Protein AF-A0A5J4PZ27-F1 (afdb_monomer_lite)

pLDDT: mean 88.25, std 11.17, range [42.25, 98.5]

Radius of gyration: 20.51 Å; chains: 1; bounding box: 61×37×51 Å

Sequence (145 aa):
GTFENGVVFDITQGHVYGQLSKDQTHNSYIDVIGTKGIARMTHDFKTAIVELHGVTQTHKEKKPYGGKNINVLSNLFADSIESGQFHPNLPTLRDSAIASEYAWKFIENAKNNDLPVIGNIQTLEEIRERRRTLKNGYGLLHHNY

Foldseek 3Di:
DADPVGDDDDDDDDPPWPLPDPDIFDFDKDWDDDPFWIWIWTDRQQKIWTWTGGNPDIDIDIDGRPPPPVVVQVVQVVVCVVVVHRRPPHDDPVNVVVVVVVVVVVVVVCVVDDPPDDDDPVVVVVSLVVLCPDPDDNRDPDPPD

Secondary structure (DSSP, 8-state):
-B-TTS-B-----S----TT-SS----EEEEEEETTEEEEEEE-SSEEEEEEEESS-EEEEEEE--TT-HHHHHHHHHHHHHHTS--TTSPPHHHHHHHHHHHHHHHHHHHHS-------HHHHHHHHHHHHH--SSSPPP----

Structure (mmCIF, N/CA/C/O backbone):
data_AF-A0A5J4PZ27-F1
#
_entry.id   AF-A0A5J4PZ27-F1
#
loop_
_atom_site.group_PDB
_atom_site.id
_atom_site.type_symbol
_atom_site.label_atom_id
_atom_site.label_alt_id
_atom_site.label_comp_id
_atom_site.label_asym_id
_atom_site.label_entity_id
_atom_site.label_seq_id
_atom_site.pdbx_PDB_ins_code
_atom_site.Cartn_x
_atom_site.Cartn_y
_atom_site.Cartn_z
_atom_site.occupancy
_atom_site.B_iso_or_equiv
_atom_site.auth_seq_id
_atom_site.auth_comp_id
_atom_site.auth_asym_id
_atom_site.auth_atom_id
_atom_site.pdbx_PDB_model_num
ATOM 1 N N . GLY A 1 1 ? -1.260 -13.130 1.652 1.00 84.94 1 GLY A N 1
ATOM 2 C CA . GLY A 1 1 ? -1.385 -13.736 2.991 1.00 84.94 1 GLY A CA 1
ATOM 3 C C . GLY A 1 1 ? -2.841 -13.779 3.410 1.00 84.94 1 GLY A C 1
ATOM 4 O O . GLY A 1 1 ? -3.685 -13.274 2.680 1.00 84.94 1 GLY A O 1
ATOM 5 N N . THR A 1 2 ? -3.137 -14.360 4.571 1.00 92.69 2 THR A N 1
ATOM 6 C CA . THR A 1 2 ? -4.513 -14.504 5.074 1.00 92.69 2 THR A CA 1
ATOM 7 C C . THR A 1 2 ? -4.551 -14.164 6.560 1.00 92.69 2 THR A C 1
ATOM 9 O O . THR A 1 2 ? -3.710 -14.646 7.315 1.00 92.69 2 THR A O 1
ATOM 12 N N . PHE A 1 3 ? -5.493 -13.318 6.972 1.00 89.38 3 PHE A N 1
ATOM 13 C CA . PHE A 1 3 ? -5.770 -13.011 8.376 1.00 89.38 3 PHE A CA 1
ATOM 14 C C . PHE A 1 3 ? -6.578 -14.137 9.041 1.00 89.38 3 PHE A C 1
ATOM 16 O O . PHE A 1 3 ? -7.248 -14.912 8.360 1.00 89.38 3 PHE A O 1
ATOM 23 N N . GLU A 1 4 ? -6.573 -14.205 10.376 1.00 92.62 4 GLU A N 1
ATOM 24 C CA . GLU A 1 4 ? -7.281 -15.251 11.144 1.00 92.62 4 GLU A CA 1
ATOM 25 C C . GLU A 1 4 ? -8.788 -15.309 10.855 1.00 92.62 4 GLU A C 1
ATOM 27 O O . GLU A 1 4 ? -9.393 -16.376 10.873 1.00 92.62 4 GLU A O 1
ATOM 32 N N . ASN A 1 5 ? -9.394 -14.168 10.528 1.00 95.00 5 ASN A N 1
ATOM 33 C CA . ASN A 1 5 ? -10.808 -14.068 10.171 1.00 95.00 5 ASN A CA 1
ATOM 34 C C . ASN A 1 5 ? -11.110 -14.452 8.707 1.00 95.00 5 ASN A C 1
ATOM 36 O O . ASN A 1 5 ? -12.224 -14.227 8.236 1.00 95.00 5 ASN A O 1
ATOM 40 N N . GLY A 1 6 ? -10.130 -14.986 7.974 1.00 95.69 6 GLY A N 1
ATOM 41 C CA . GLY A 1 6 ? -10.278 -15.443 6.593 1.00 95.69 6 GLY A CA 1
ATOM 42 C C . GLY A 1 6 ? -10.153 -14.348 5.533 1.00 95.69 6 GLY A C 1
ATOM 43 O O . GLY A 1 6 ? -10.238 -14.653 4.345 1.00 95.69 6 GLY A O 1
ATOM 44 N N . VAL A 1 7 ? -9.922 -13.088 5.917 1.00 96.25 7 VAL A N 1
ATOM 45 C CA . VAL A 1 7 ? -9.641 -12.025 4.943 1.00 96.25 7 VAL A CA 1
ATOM 46 C C . VAL A 1 7 ? -8.283 -12.287 4.294 1.00 96.25 7 VAL A C 1
ATOM 48 O O . VAL A 1 7 ? -7.261 -12.399 4.972 1.00 96.25 7 VAL A O 1
ATOM 51 N N . VAL A 1 8 ? -8.271 -12.373 2.967 1.00 95.94 8 VAL A N 1
ATOM 52 C CA . VAL A 1 8 ? -7.057 -12.563 2.168 1.00 95.94 8 VAL A CA 1
ATOM 53 C C . VAL A 1 8 ? -6.540 -11.205 1.711 1.00 95.94 8 VAL A C 1
ATOM 55 O O . VAL A 1 8 ? -7.316 -10.328 1.338 1.00 95.94 8 VAL A O 1
ATOM 58 N N . PHE A 1 9 ? -5.223 -11.043 1.722 1.00 92.75 9 PHE A N 1
ATOM 59 C CA . PHE A 1 9 ? -4.548 -9.863 1.200 1.00 92.75 9 PHE A CA 1
ATOM 60 C C . PHE A 1 9 ? -3.433 -10.258 0.235 1.00 92.75 9 PHE A C 1
ATOM 62 O O . PHE A 1 9 ? -2.738 -11.257 0.436 1.00 92.75 9 PHE A O 1
ATOM 69 N N . ASP A 1 10 ? -3.223 -9.425 -0.774 1.00 91.75 10 ASP A N 1
ATOM 70 C CA . ASP A 1 10 ? -2.052 -9.451 -1.639 1.00 91.75 10 ASP A CA 1
ATOM 71 C C . ASP A 1 10 ? -1.430 -8.054 -1.624 1.00 91.75 10 ASP A C 1
ATOM 73 O O . ASP A 1 10 ? -2.123 -7.054 -1.818 1.00 91.75 10 ASP A O 1
ATOM 77 N N . ILE A 1 11 ? -0.140 -7.986 -1.306 1.00 87.81 11 ILE A N 1
ATOM 78 C CA . ILE A 1 11 ? 0.609 -6.737 -1.217 1.00 87.81 11 ILE A CA 1
ATOM 79 C C . ILE A 1 11 ? 1.834 -6.894 -2.101 1.00 87.81 11 ILE A C 1
ATOM 81 O O . ILE A 1 11 ? 2.771 -7.616 -1.768 1.00 87.81 11 ILE A O 1
ATOM 85 N N . THR A 1 12 ? 1.840 -6.152 -3.203 1.00 85.94 12 THR A N 1
ATOM 86 C CA . THR A 1 12 ? 3.025 -5.979 -4.036 1.00 85.94 12 THR A CA 1
ATOM 87 C C . THR A 1 12 ? 3.565 -4.575 -3.820 1.00 85.94 12 THR A C 1
ATOM 89 O O . THR A 1 12 ? 2.934 -3.586 -4.188 1.00 85.94 12 THR A O 1
ATOM 92 N N . GLN A 1 13 ? 4.757 -4.486 -3.238 1.00 82.50 13 GLN A N 1
ATOM 93 C CA . GLN A 1 13 ? 5.512 -3.244 -3.152 1.00 82.50 13 GLN A CA 1
ATOM 94 C C . GLN A 1 13 ? 6.871 -3.452 -3.802 1.00 82.50 13 GLN A C 1
ATOM 96 O O . GLN A 1 13 ? 7.615 -4.364 -3.454 1.00 82.50 13 GLN A O 1
ATOM 101 N N . GLY A 1 14 ? 7.224 -2.571 -4.727 1.00 79.38 14 GLY A N 1
ATOM 102 C CA . GLY A 1 14 ? 8.546 -2.595 -5.319 1.00 79.38 14 GLY A CA 1
ATOM 103 C C . GLY A 1 14 ? 8.783 -1.417 -6.240 1.00 79.38 14 GLY A C 1
ATOM 104 O O . GLY A 1 14 ? 7.859 -0.751 -6.702 1.00 79.38 14 GLY A O 1
ATOM 105 N N . HIS A 1 15 ? 10.054 -1.196 -6.546 1.00 74.56 15 HIS A N 1
ATOM 106 C CA . HIS A 1 15 ? 10.500 -0.257 -7.572 1.00 74.56 15 HIS A CA 1
ATOM 107 C C . HIS A 1 15 ? 10.404 -0.894 -8.969 1.00 74.56 15 HIS A C 1
ATOM 109 O O . HIS A 1 15 ? 11.350 -0.860 -9.759 1.00 74.56 15 HIS A O 1
ATOM 115 N N . VAL A 1 16 ? 9.262 -1.533 -9.244 1.00 72.69 16 VAL A N 1
ATOM 116 C CA . VAL A 1 16 ? 8.992 -2.289 -10.471 1.00 72.69 16 VAL A CA 1
ATOM 117 C C . VAL A 1 16 ? 8.511 -1.314 -11.535 1.00 72.69 16 VAL A C 1
ATOM 119 O O . VAL A 1 16 ? 7.320 -1.145 -11.784 1.00 72.69 16 VAL A O 1
ATOM 122 N N . TYR A 1 17 ? 9.467 -0.610 -12.125 1.00 75.69 17 TYR A N 1
ATOM 123 C CA . TYR A 1 17 ? 9.206 0.312 -13.218 1.00 75.69 17 TYR A CA 1
ATOM 124 C C . TYR A 1 17 ? 9.507 -0.367 -14.548 1.00 75.69 17 TYR A C 1
ATOM 126 O O . TYR A 1 17 ? 10.454 -1.149 -14.657 1.00 75.69 17 TYR A O 1
ATOM 134 N N . GLY A 1 18 ? 8.770 0.008 -15.593 1.00 81.62 18 GLY A N 1
ATOM 135 C CA . GLY A 1 18 ? 9.237 -0.169 -16.963 1.00 81.62 18 GLY A CA 1
ATOM 136 C C . GLY A 1 18 ? 10.460 0.720 -17.183 1.00 81.62 18 GLY A C 1
ATOM 137 O O . GLY A 1 18 ? 10.343 1.805 -17.734 1.00 81.62 18 GLY A O 1
ATOM 138 N N . GLN A 1 19 ? 11.636 0.313 -16.700 1.00 83.31 19 GLN A N 1
ATOM 139 C CA . GLN A 1 19 ? 12.831 1.170 -16.646 1.00 83.31 19 GLN A CA 1
ATOM 140 C C . GLN A 1 19 ? 13.222 1.719 -18.031 1.00 83.31 19 GLN A C 1
ATOM 142 O O . GLN A 1 19 ? 13.735 2.833 -18.135 1.00 83.31 19 GLN A O 1
ATOM 147 N N . LEU A 1 20 ? 12.911 0.965 -19.091 1.00 86.50 20 LEU A N 1
ATOM 148 C CA . LEU A 1 20 ? 13.110 1.343 -20.489 1.00 86.50 20 LEU A CA 1
ATOM 149 C C . LEU A 1 20 ? 11.820 1.773 -21.218 1.00 86.50 20 LEU A C 1
ATOM 151 O O . LEU A 1 20 ? 11.891 2.129 -22.393 1.00 86.50 20 LEU A O 1
ATOM 155 N N . SER A 1 21 ? 10.654 1.838 -20.564 1.00 87.19 21 SER A N 1
ATOM 156 C CA . SER A 1 21 ? 9.415 2.302 -21.210 1.00 87.19 21 SER A CA 1
ATOM 157 C C . SER A 1 21 ? 9.537 3.767 -21.612 1.00 87.19 21 SER A C 1
ATOM 159 O O . SER A 1 21 ? 10.035 4.570 -20.828 1.00 87.19 21 SER A O 1
ATOM 161 N N . LYS A 1 22 ? 9.123 4.154 -22.823 1.00 84.69 22 LYS A N 1
ATOM 162 C CA . LYS A 1 22 ? 9.160 5.567 -23.253 1.00 84.69 22 LYS A CA 1
ATOM 163 C C . LYS A 1 22 ? 8.483 6.468 -22.215 1.00 84.69 22 LYS A C 1
ATOM 165 O O . LYS A 1 22 ? 9.098 7.415 -21.729 1.00 84.69 22 LYS A O 1
ATOM 170 N N . ASP A 1 23 ? 7.280 6.074 -21.814 1.00 82.81 23 ASP A N 1
ATOM 171 C CA . ASP A 1 23 ? 6.485 6.737 -20.792 1.00 82.81 23 ASP A CA 1
ATOM 172 C C . ASP A 1 23 ? 6.516 5.894 -19.513 1.00 82.81 23 ASP A C 1
ATOM 174 O O . ASP A 1 23 ? 6.095 4.735 -19.501 1.00 82.81 23 ASP A O 1
ATOM 178 N N . GLN A 1 24 ? 7.073 6.449 -18.436 1.00 78.25 24 GLN A N 1
ATOM 179 C CA . GLN A 1 24 ? 7.078 5.788 -17.132 1.00 78.25 24 GLN A CA 1
ATOM 180 C C . GLN A 1 24 ? 5.747 6.030 -16.426 1.00 78.25 24 GLN A C 1
ATOM 182 O O . GLN A 1 24 ? 5.300 7.169 -16.287 1.00 78.25 24 GLN A O 1
ATOM 187 N N . THR A 1 25 ? 5.133 4.950 -15.956 1.00 78.81 25 THR A N 1
ATOM 188 C CA . THR A 1 25 ? 3.877 4.988 -15.209 1.00 78.81 25 THR A CA 1
ATOM 189 C C . THR A 1 25 ? 4.117 4.608 -13.757 1.00 78.81 25 THR A C 1
ATOM 191 O O . THR A 1 25 ? 4.935 3.736 -13.458 1.00 78.81 25 THR A O 1
ATOM 194 N N . HIS A 1 26 ? 3.361 5.225 -12.854 1.00 78.69 26 HIS A N 1
ATOM 195 C CA . HIS A 1 26 ? 3.268 4.775 -11.472 1.00 78.69 26 HIS A CA 1
ATOM 196 C C . HIS A 1 26 ? 2.049 3.873 -11.354 1.00 78.69 26 HIS A C 1
ATOM 198 O O . HIS A 1 26 ? 0.963 4.253 -11.785 1.00 78.69 26 HIS A O 1
ATOM 204 N N . ASN A 1 27 ? 2.242 2.682 -10.796 1.00 78.56 27 ASN A N 1
ATOM 205 C CA . ASN A 1 27 ? 1.143 1.784 -10.490 1.00 78.56 27 ASN A CA 1
ATOM 206 C C . ASN A 1 27 ? 0.939 1.788 -8.978 1.00 78.56 27 ASN A C 1
ATOM 208 O O . ASN A 1 27 ? 1.590 1.042 -8.249 1.00 78.56 27 ASN A O 1
ATOM 212 N N . SER A 1 28 ? 0.110 2.711 -8.503 1.00 89.25 28 SER A N 1
ATOM 213 C CA . SER A 1 28 ? -0.240 2.808 -7.092 1.00 89.25 28 SER A CA 1
ATOM 214 C C . SER A 1 28 ? -1.740 2.672 -6.966 1.00 89.25 28 SER A C 1
ATOM 216 O O . SER A 1 28 ? -2.492 3.547 -7.398 1.00 89.25 28 SER A O 1
ATOM 218 N N . TYR A 1 29 ? -2.162 1.541 -6.414 1.00 93.44 29 TYR A N 1
ATOM 219 C CA . TYR A 1 29 ? -3.563 1.245 -6.204 1.00 93.44 29 TYR A CA 1
ATOM 220 C C . TYR A 1 29 ? -3.774 0.413 -4.948 1.00 93.44 29 TYR A C 1
ATOM 222 O O . TYR A 1 29 ? -2.864 -0.257 -4.459 1.00 93.44 29 TYR A O 1
ATOM 230 N N . ILE A 1 30 ? -5.000 0.465 -4.451 1.00 95.94 30 ILE A N 1
ATOM 231 C CA . ILE A 1 30 ? -5.508 -0.411 -3.408 1.00 95.94 30 ILE A CA 1
ATOM 232 C C . ILE A 1 30 ? -6.949 -0.770 -3.743 1.00 95.94 30 ILE A C 1
ATOM 234 O O . ILE A 1 30 ? -7.734 0.096 -4.134 1.00 95.94 30 ILE A O 1
ATOM 238 N N . ASP A 1 31 ? -7.276 -2.041 -3.541 1.00 97.31 31 ASP A N 1
ATOM 239 C CA . ASP A 1 31 ? -8.635 -2.554 -3.615 1.00 97.31 31 ASP A CA 1
ATOM 240 C C . ASP A 1 31 ? -9.029 -3.146 -2.266 1.00 97.31 31 ASP A C 1
ATOM 242 O O . ASP A 1 31 ? -8.314 -3.972 -1.698 1.00 97.31 31 ASP A O 1
ATOM 246 N N . VAL A 1 32 ? -10.198 -2.749 -1.774 1.00 97.88 32 VAL A N 1
ATOM 247 C CA . VAL A 1 32 ? -10.871 -3.388 -0.645 1.00 97.88 32 VAL A CA 1
ATOM 248 C C . VAL A 1 32 ? -12.149 -4.013 -1.177 1.00 97.88 32 VAL A C 1
ATOM 250 O O . VAL A 1 32 ? -13.070 -3.312 -1.601 1.00 97.88 32 VAL A O 1
ATOM 253 N N . ILE A 1 33 ? -12.185 -5.343 -1.183 1.00 98.06 33 ILE A N 1
ATOM 254 C CA . ILE A 1 33 ? -13.260 -6.130 -1.787 1.00 98.06 33 ILE A CA 1
ATOM 255 C C . ILE A 1 33 ? -14.076 -6.776 -0.672 1.00 98.06 33 ILE A C 1
ATOM 257 O O . ILE A 1 33 ? -13.548 -7.518 0.153 1.00 98.06 33 ILE A O 1
ATOM 261 N N . GLY A 1 34 ? -15.375 -6.496 -0.661 1.00 97.62 34 GLY A N 1
ATOM 262 C CA . GLY A 1 34 ? -16.340 -7.106 0.245 1.00 97.62 34 GLY A CA 1
ATOM 263 C C . GLY A 1 34 ? -17.488 -7.759 -0.516 1.00 97.62 34 GLY A C 1
ATOM 264 O O . GLY A 1 34 ? -17.632 -7.624 -1.728 1.00 97.62 34 GLY A O 1
ATOM 265 N N . THR A 1 35 ? -18.375 -8.433 0.211 1.00 97.81 35 THR A N 1
ATOM 266 C CA . THR A 1 35 ? -19.513 -9.161 -0.382 1.00 97.81 35 THR A CA 1
ATOM 267 C C . THR A 1 35 ? -20.532 -8.264 -1.089 1.00 97.81 35 THR A C 1
ATOM 269 O O . THR A 1 35 ? -21.323 -8.748 -1.891 1.00 97.81 35 THR A O 1
ATOM 272 N N . LYS A 1 36 ? -20.535 -6.959 -0.792 1.00 97.81 36 LYS A N 1
ATOM 273 C CA . LYS A 1 36 ? -21.483 -5.979 -1.344 1.00 97.81 36 LYS A CA 1
ATOM 274 C C . LYS A 1 36 ? -20.837 -4.937 -2.254 1.00 97.81 36 LYS A C 1
ATOM 276 O O . LYS A 1 36 ? -21.523 -3.996 -2.656 1.00 97.81 36 LYS A O 1
ATOM 281 N N . GLY A 1 37 ? -19.546 -5.063 -2.547 1.00 98.12 37 GLY A N 1
ATOM 282 C CA . GLY A 1 37 ? -18.884 -4.072 -3.375 1.00 98.12 37 GLY A CA 1
ATOM 283 C C . GLY A 1 37 ? -17.372 -4.018 -3.265 1.00 98.12 37 GLY A C 1
ATOM 284 O O . GLY A 1 37 ? -16.742 -4.806 -2.562 1.00 98.12 37 GLY A O 1
ATOM 285 N N . ILE A 1 38 ? -16.815 -3.041 -3.976 1.00 98.50 38 ILE A N 1
ATOM 286 C CA . ILE A 1 38 ? -15.378 -2.789 -4.076 1.00 98.50 38 ILE A CA 1
ATOM 287 C C . ILE A 1 38 ? -15.128 -1.303 -3.849 1.00 98.50 38 ILE A C 1
ATOM 289 O O . ILE A 1 38 ? -15.726 -0.466 -4.526 1.00 98.50 38 ILE A O 1
ATOM 293 N N . ALA A 1 39 ? -14.223 -0.981 -2.930 1.00 98.50 39 ALA A N 1
ATOM 294 C CA . ALA A 1 39 ? -13.607 0.335 -2.856 1.00 98.50 39 ALA A CA 1
ATOM 295 C C . ALA A 1 39 ? -12.226 0.252 -3.506 1.00 98.50 39 ALA A C 1
ATOM 297 O O . ALA A 1 39 ? -11.358 -0.474 -3.025 1.00 98.50 39 ALA A O 1
ATOM 298 N N . ARG A 1 40 ? -12.043 0.983 -4.602 1.00 98.38 40 ARG A N 1
ATOM 299 C CA . ARG A 1 40 ? -10.796 1.054 -5.359 1.00 98.38 40 ARG A CA 1
ATOM 300 C C . ARG A 1 40 ? -10.246 2.462 -5.292 1.00 98.38 40 ARG A C 1
ATOM 302 O O . ARG A 1 40 ? -10.971 3.430 -5.509 1.00 98.38 40 ARG A O 1
ATOM 309 N N . MET A 1 41 ? -8.953 2.581 -5.043 1.00 96.81 41 MET A N 1
ATOM 310 C CA . MET A 1 41 ? -8.242 3.844 -5.173 1.00 96.81 41 MET A CA 1
ATOM 311 C C . MET A 1 41 ? -7.023 3.647 -6.062 1.00 96.81 41 MET A C 1
ATOM 313 O O . MET A 1 41 ? -6.304 2.666 -5.906 1.00 96.81 41 MET A O 1
ATOM 317 N N . THR A 1 42 ? -6.801 4.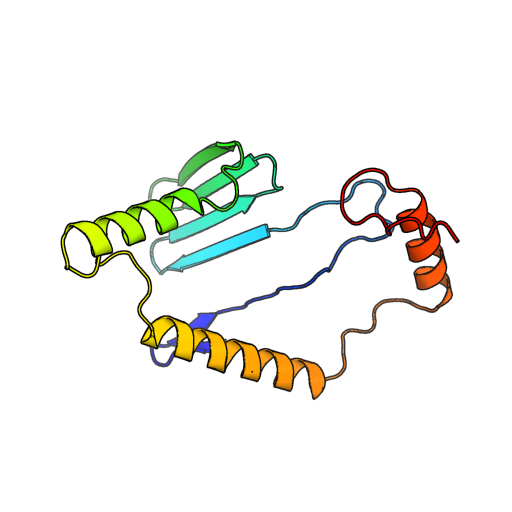570 -6.997 1.00 95.25 42 THR A N 1
ATOM 318 C CA . THR A 1 42 ? -5.599 4.617 -7.839 1.00 95.25 42 THR A CA 1
ATOM 319 C C . THR A 1 42 ? -4.998 6.020 -7.830 1.00 95.25 42 THR A C 1
ATOM 321 O O . THR A 1 42 ? -5.719 7.015 -7.707 1.00 95.25 42 THR A O 1
ATOM 324 N N . HIS A 1 43 ? -3.676 6.135 -7.963 1.00 91.69 43 HIS A N 1
ATOM 325 C CA . HIS A 1 43 ? -3.028 7.425 -8.194 1.00 91.69 43 HIS A CA 1
ATOM 326 C C . HIS A 1 43 ? -1.751 7.324 -9.028 1.00 91.69 43 HIS A C 1
ATOM 328 O O . HIS A 1 43 ? -1.057 6.312 -9.030 1.00 91.69 43 HIS A O 1
ATOM 334 N N . ASP A 1 44 ? -1.403 8.434 -9.679 1.00 88.69 44 ASP A N 1
ATOM 335 C CA . ASP A 1 44 ? -0.180 8.600 -10.478 1.00 88.69 44 ASP A CA 1
ATOM 336 C C . ASP A 1 44 ? 0.758 9.692 -9.918 1.00 88.69 44 ASP A C 1
ATOM 338 O O . ASP A 1 44 ? 1.635 10.192 -10.624 1.00 88.69 44 ASP A O 1
ATOM 342 N N . PHE A 1 45 ? 0.546 10.077 -8.651 1.00 86.88 45 PHE A N 1
ATOM 343 C CA . PHE A 1 45 ? 1.173 11.215 -7.952 1.00 86.88 45 PHE A CA 1
ATOM 344 C C . PHE A 1 45 ? 0.786 12.606 -8.477 1.00 86.88 45 PHE A C 1
ATOM 346 O O . PHE A 1 45 ? 1.246 13.609 -7.935 1.00 86.88 45 PHE A O 1
ATOM 353 N N . LYS A 1 46 ? -0.094 12.695 -9.478 1.00 88.88 46 LYS A N 1
ATOM 354 C CA . LYS A 1 46 ? -0.697 13.954 -9.944 1.00 88.88 46 LYS A CA 1
ATOM 355 C C . LYS A 1 46 ? -2.184 13.998 -9.627 1.00 88.88 46 LYS A C 1
ATOM 357 O O . LYS A 1 46 ? -2.700 15.021 -9.191 1.00 88.88 46 LYS A O 1
ATOM 362 N N . THR A 1 47 ? -2.857 12.871 -9.810 1.00 92.81 47 THR A N 1
ATOM 363 C CA . THR A 1 47 ? -4.284 12.674 -9.592 1.00 92.81 47 THR A CA 1
ATOM 364 C C . THR A 1 47 ? -4.496 11.441 -8.720 1.00 92.81 47 THR A C 1
ATOM 366 O O . THR A 1 47 ? -3.834 10.425 -8.914 1.00 92.81 47 THR A O 1
ATOM 369 N N . ALA A 1 48 ? -5.447 11.523 -7.796 1.00 94.50 48 ALA A N 1
ATOM 370 C CA . ALA A 1 48 ? -6.043 10.386 -7.112 1.00 94.50 48 ALA A CA 1
ATOM 371 C C . ALA A 1 48 ? -7.474 10.163 -7.623 1.00 94.50 48 ALA A C 1
ATOM 373 O O . ALA A 1 48 ? -8.243 11.116 -7.790 1.00 94.50 48 ALA A O 1
ATOM 374 N N . ILE A 1 49 ? -7.827 8.907 -7.872 1.00 96.69 49 ILE A N 1
ATOM 375 C CA . ILE A 1 49 ? -9.170 8.480 -8.264 1.00 96.69 49 ILE A CA 1
ATOM 376 C C . ILE A 1 49 ? -9.660 7.482 -7.221 1.00 96.69 49 ILE A C 1
ATOM 378 O O . ILE A 1 49 ? -8.954 6.522 -6.924 1.00 96.69 49 ILE A O 1
ATOM 382 N N . VAL A 1 50 ? -10.860 7.704 -6.691 1.00 97.69 50 VAL A N 1
ATOM 383 C CA . VAL A 1 50 ? -11.553 6.773 -5.794 1.00 97.69 50 VAL A CA 1
ATOM 384 C C . VAL A 1 50 ? -12.836 6.314 -6.473 1.00 97.69 50 VAL A C 1
ATOM 386 O O . VAL A 1 50 ? -13.621 7.133 -6.949 1.00 97.69 50 VAL A O 1
ATOM 389 N N . GLU A 1 51 ? -13.042 5.005 -6.522 1.00 98.50 51 GLU A N 1
ATOM 390 C CA . GLU A 1 51 ? -14.201 4.346 -7.114 1.00 98.50 51 GLU A CA 1
ATOM 391 C C . GLU A 1 51 ? -14.854 3.444 -6.064 1.00 98.50 51 GLU A C 1
ATOM 393 O O . GLU A 1 51 ? -14.199 2.595 -5.461 1.00 98.50 51 GLU A O 1
ATOM 398 N N . LEU A 1 52 ? -16.151 3.635 -5.827 1.00 98.50 52 LEU A N 1
ATOM 399 C CA . LEU A 1 52 ? -16.944 2.846 -4.887 1.00 98.50 52 LEU A CA 1
ATOM 400 C C . LEU A 1 52 ? -18.027 2.108 -5.668 1.00 98.50 52 LEU A C 1
ATOM 402 O O . LEU A 1 52 ? -19.055 2.689 -6.016 1.00 98.50 52 LEU A O 1
ATOM 406 N N . HIS A 1 53 ? -17.788 0.833 -5.945 1.00 98.25 53 HIS A N 1
ATOM 407 C CA . HIS A 1 53 ? -18.703 -0.046 -6.664 1.00 98.25 53 HIS A CA 1
ATOM 408 C C . HIS A 1 53 ? -19.632 -0.737 -5.668 1.00 98.25 53 HIS A C 1
ATOM 410 O O . HIS A 1 53 ? -19.240 -1.718 -5.043 1.00 98.25 53 HIS A O 1
ATOM 416 N N . GLY A 1 54 ? -20.845 -0.216 -5.487 1.00 98.06 54 GLY A N 1
ATOM 417 C CA . GLY A 1 54 ? -21.883 -0.840 -4.668 1.00 98.06 54 GLY A CA 1
ATOM 418 C C . GLY A 1 54 ? -22.846 -1.700 -5.490 1.00 98.06 54 GLY A C 1
ATOM 419 O O . GLY A 1 54 ? -22.787 -1.738 -6.715 1.00 98.06 54 GLY A O 1
ATOM 420 N N . VAL A 1 55 ? -23.789 -2.351 -4.805 1.00 98.38 55 VAL A N 1
ATOM 421 C CA . VAL A 1 55 ? -24.795 -3.240 -5.423 1.00 98.38 55 VAL A CA 1
ATOM 422 C C . VAL A 1 55 ? -25.663 -2.530 -6.471 1.00 98.38 55 VAL A C 1
ATOM 424 O O . VAL A 1 55 ? -26.037 -3.134 -7.470 1.00 98.38 55 VAL A O 1
ATOM 427 N N . THR A 1 56 ? -26.002 -1.258 -6.245 1.00 98.31 56 THR A N 1
ATOM 428 C CA . THR A 1 56 ? -26.943 -0.501 -7.092 1.00 98.31 56 THR A CA 1
ATOM 429 C C . THR A 1 56 ? -26.311 0.669 -7.832 1.00 98.31 56 THR A C 1
ATOM 431 O O . THR A 1 56 ? -26.869 1.143 -8.815 1.00 98.31 56 THR A O 1
ATOM 434 N N . GLN A 1 57 ? -25.170 1.166 -7.359 1.00 97.81 57 GLN A N 1
ATOM 435 C CA . GLN A 1 57 ? -24.553 2.382 -7.873 1.00 97.81 57 GLN A CA 1
ATOM 436 C C . GLN A 1 57 ? -23.036 2.303 -7.779 1.00 97.81 57 GLN A C 1
ATOM 438 O O . GLN A 1 57 ? -22.490 1.693 -6.859 1.00 97.81 57 GLN A O 1
ATOM 443 N N . THR A 1 58 ? -22.368 2.970 -8.715 1.00 98.19 58 THR A N 1
ATOM 444 C CA . THR A 1 58 ? -20.932 3.228 -8.644 1.00 98.19 58 THR A CA 1
ATOM 445 C C . THR A 1 58 ? -20.711 4.722 -8.466 1.00 98.19 58 THR A C 1
ATOM 447 O O . THR A 1 58 ? -21.179 5.511 -9.284 1.00 98.19 58 THR A O 1
ATOM 450 N N . HIS A 1 59 ? -19.981 5.104 -7.420 1.00 98.25 59 HIS A N 1
ATOM 451 C CA . HIS A 1 59 ? -19.496 6.473 -7.239 1.00 98.25 59 HIS A CA 1
ATOM 452 C C . HIS A 1 59 ? -18.054 6.571 -7.705 1.00 98.25 59 HIS A C 1
ATOM 454 O O . HIS A 1 59 ? -17.265 5.661 -7.461 1.00 98.25 59 HIS A O 1
ATOM 460 N N . LYS A 1 60 ? -17.702 7.680 -8.353 1.00 98.38 60 LYS A N 1
ATOM 461 C CA . LYS A 1 60 ? -16.337 7.947 -8.800 1.00 98.38 60 LYS A CA 1
ATOM 462 C C . LYS A 1 60 ? -15.967 9.385 -8.505 1.00 98.38 60 LYS A C 1
ATOM 464 O O . LYS A 1 60 ? -16.642 10.306 -8.956 1.00 98.38 60 LYS A O 1
ATOM 469 N N . GLU A 1 61 ? -14.862 9.567 -7.803 1.00 97.88 61 GLU A N 1
ATOM 470 C CA . GLU A 1 61 ? -14.313 10.874 -7.481 1.00 97.88 61 GLU A CA 1
ATOM 471 C C . GLU A 1 61 ? -12.877 10.979 -7.994 1.00 97.88 61 GLU A C 1
ATOM 473 O O . GLU A 1 61 ? -12.080 10.051 -7.860 1.00 97.88 61 GLU A O 1
ATOM 478 N N . LYS A 1 62 ? -12.547 12.121 -8.602 1.00 97.81 62 LYS A N 1
ATOM 479 C CA . LYS A 1 62 ? -11.213 12.426 -9.121 1.00 97.81 62 LYS A CA 1
ATOM 480 C C . LYS A 1 62 ? -10.743 13.746 -8.528 1.00 97.81 62 LYS A C 1
ATOM 482 O O . LYS A 1 62 ? -11.404 14.766 -8.706 1.00 97.81 62 LYS A O 1
ATOM 487 N N . LYS A 1 63 ? -9.587 13.734 -7.869 1.00 96.00 63 LYS A N 1
ATOM 488 C CA . LYS A 1 63 ? -8.978 14.915 -7.242 1.00 96.00 63 LYS A CA 1
ATOM 489 C C . LYS A 1 63 ? -7.482 14.998 -7.552 1.00 96.00 63 LYS A C 1
ATOM 491 O O . LYS A 1 63 ? -6.870 13.972 -7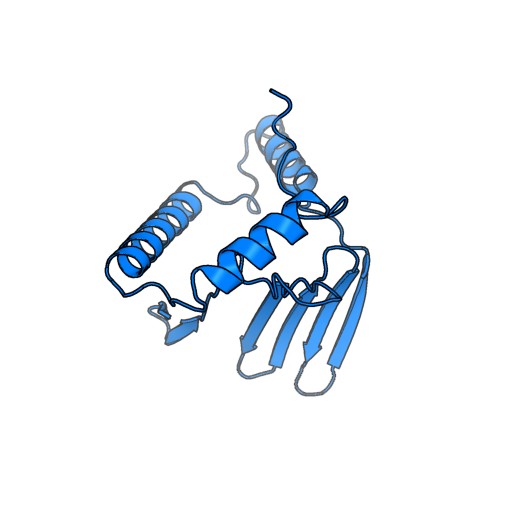.853 1.00 96.00 63 LYS A O 1
ATOM 496 N N . PRO A 1 64 ? -6.866 16.191 -7.471 1.00 94.69 64 PRO A N 1
ATOM 497 C CA . PRO A 1 64 ? -5.412 16.300 -7.427 1.00 94.69 64 PRO A CA 1
ATOM 498 C C . PRO A 1 64 ? -4.837 15.441 -6.296 1.00 94.69 64 PRO A C 1
ATOM 500 O O . PRO A 1 64 ? -5.455 15.296 -5.239 1.00 94.69 64 PRO A O 1
ATOM 503 N N . TYR A 1 65 ? -3.660 14.862 -6.511 1.00 89.12 65 TYR A N 1
ATOM 504 C CA . TYR A 1 65 ? -2.976 14.082 -5.486 1.00 89.12 65 TYR A CA 1
ATOM 505 C C . TYR A 1 65 ? -2.561 14.999 -4.325 1.00 89.12 65 TYR A C 1
ATOM 507 O O . TYR A 1 65 ? -1.754 15.908 -4.500 1.00 89.12 65 TYR A O 1
ATOM 515 N N . GLY A 1 66 ? -3.118 14.754 -3.135 1.00 83.75 66 GLY A N 1
ATOM 516 C CA . GLY A 1 66 ? -2.931 15.597 -1.945 1.00 83.75 66 GLY A CA 1
ATOM 517 C C . GLY A 1 66 ? -1.590 15.423 -1.224 1.00 83.75 66 GLY A C 1
ATOM 518 O O . GLY A 1 66 ? -1.368 16.026 -0.178 1.00 83.75 66 GLY A O 1
ATOM 519 N N . GLY A 1 67 ? -0.682 14.598 -1.749 1.00 84.88 67 GLY A N 1
ATOM 520 C CA . GLY A 1 67 ? 0.554 14.255 -1.054 1.00 84.88 67 GLY A CA 1
ATOM 521 C C . GLY A 1 67 ? 0.330 13.236 0.064 1.00 84.88 67 GLY A C 1
ATOM 522 O O . GLY A 1 67 ? -0.629 12.472 0.063 1.00 84.88 67 GLY A O 1
ATOM 523 N N . LYS A 1 68 ? 1.258 13.208 1.023 1.00 81.31 68 LYS A N 1
ATOM 524 C CA . LYS A 1 68 ? 1.263 12.231 2.124 1.00 81.31 68 LYS A CA 1
ATOM 525 C C . LYS A 1 68 ? 0.343 12.609 3.293 1.00 81.31 68 LYS A C 1
ATOM 527 O O . LYS A 1 68 ? 0.281 11.854 4.255 1.00 81.31 68 LYS A O 1
ATOM 532 N N . ASN A 1 69 ? -0.310 13.776 3.243 1.00 85.25 69 ASN A N 1
ATOM 533 C CA . ASN A 1 69 ? -1.165 14.307 4.314 1.00 85.25 69 ASN A CA 1
ATOM 534 C C . ASN A 1 69 ? -0.517 14.266 5.716 1.00 85.25 69 ASN A C 1
ATOM 536 O O . ASN A 1 69 ? -1.202 14.085 6.719 1.00 85.25 69 ASN A O 1
ATOM 540 N N . ILE A 1 70 ? 0.812 14.431 5.801 1.00 89.25 70 ILE A N 1
ATOM 541 C CA . ILE A 1 70 ? 1.564 14.351 7.070 1.00 89.25 70 ILE A CA 1
ATOM 542 C C . ILE A 1 70 ? 1.071 15.405 8.064 1.00 89.25 70 ILE A C 1
ATOM 544 O O . ILE A 1 70 ? 1.004 15.135 9.257 1.00 89.25 70 ILE A O 1
ATOM 548 N N . ASN A 1 71 ? 0.652 16.567 7.563 1.00 92.00 71 ASN A N 1
ATOM 549 C CA . ASN A 1 71 ? 0.055 17.631 8.361 1.00 92.00 71 ASN A CA 1
ATOM 550 C C . ASN A 1 71 ? -1.166 17.158 9.165 1.00 92.00 71 ASN A C 1
ATOM 552 O O . ASN A 1 71 ? -1.359 17.625 10.278 1.00 92.00 71 ASN A O 1
ATOM 556 N N . VAL A 1 72 ? -1.964 16.219 8.644 1.00 92.56 72 VAL A N 1
ATOM 557 C CA . VAL A 1 72 ? -3.108 15.667 9.383 1.00 92.56 72 VAL A CA 1
ATOM 558 C C . VAL A 1 72 ? -2.614 14.927 10.622 1.00 92.56 72 VAL A C 1
ATOM 560 O O . VAL A 1 72 ? -3.063 15.227 11.721 1.00 92.56 72 VAL A O 1
ATOM 563 N N . LEU A 1 73 ? -1.642 14.022 10.471 1.00 92.31 73 LEU A N 1
ATOM 564 C CA . LEU A 1 73 ? -1.062 13.294 11.605 1.00 92.31 73 LEU A CA 1
ATOM 565 C C . LEU A 1 73 ? -0.375 14.237 12.600 1.00 92.31 73 LEU A C 1
ATOM 567 O O . LEU A 1 73 ? -0.527 14.058 13.805 1.00 92.31 73 LEU A O 1
ATOM 571 N N . SER A 1 74 ? 0.342 15.252 12.109 1.00 95.38 74 SER A N 1
ATOM 572 C CA . SER A 1 74 ? 0.972 16.266 12.960 1.00 95.38 74 SER A CA 1
ATOM 573 C C . SER A 1 74 ? -0.050 17.039 13.793 1.00 95.38 74 SER A C 1
ATOM 575 O O . SER A 1 74 ? 0.181 17.229 14.983 1.00 95.38 74 SER A O 1
ATOM 577 N N . ASN A 1 75 ? -1.180 17.433 13.201 1.00 96.81 75 ASN A N 1
ATOM 578 C CA . ASN A 1 75 ? -2.236 18.150 13.914 1.00 96.81 75 ASN A CA 1
ATOM 579 C C . ASN A 1 75 ? -2.888 17.263 14.982 1.00 96.81 75 ASN A C 1
ATOM 581 O O . ASN A 1 75 ? -2.965 17.667 16.133 1.00 96.81 75 ASN A O 1
ATOM 585 N N . LEU A 1 76 ? -3.250 16.019 14.644 1.00 96.62 76 LEU A N 1
ATOM 586 C CA . LEU A 1 76 ? -3.824 15.074 15.615 1.00 96.62 76 LEU A CA 1
ATOM 587 C C . LEU A 1 76 ? -2.878 14.800 16.797 1.00 96.62 76 LEU A C 1
ATOM 589 O O . LEU A 1 76 ? -3.312 14.602 17.935 1.00 96.62 76 LEU A O 1
ATOM 593 N N . PHE A 1 77 ? -1.572 14.765 16.526 1.00 96.44 77 PHE A N 1
ATOM 594 C CA . PHE A 1 77 ? -0.555 14.616 17.559 1.00 96.44 77 PHE A CA 1
ATOM 595 C C . PHE A 1 77 ? -0.440 15.865 18.438 1.00 96.44 77 PHE A C 1
ATOM 597 O O . PHE A 1 77 ? -0.394 15.729 19.659 1.00 96.44 77 PHE A O 1
ATOM 604 N N . ALA A 1 78 ? -0.453 17.064 17.848 1.00 97.69 78 ALA A N 1
ATOM 605 C CA . ALA A 1 78 ? -0.473 18.320 18.596 1.00 97.69 78 ALA A CA 1
ATOM 606 C C . ALA A 1 78 ? -1.706 18.411 19.511 1.00 97.69 78 ALA A C 1
ATOM 608 O O . ALA A 1 78 ? -1.544 18.622 20.712 1.00 97.69 78 ALA A O 1
ATOM 609 N N . ASP A 1 79 ? -2.899 18.109 18.988 1.00 97.38 79 ASP A N 1
ATOM 610 C CA . ASP A 1 79 ? -4.150 18.072 19.760 1.00 97.38 79 ASP A CA 1
ATOM 611 C C . ASP A 1 79 ? -4.045 17.116 20.960 1.00 97.38 79 ASP A C 1
ATOM 613 O O . ASP A 1 79 ? -4.557 17.393 22.048 1.00 97.38 79 ASP A O 1
ATOM 617 N N . SER A 1 80 ? -3.347 15.986 20.787 1.00 97.62 80 SER A N 1
ATOM 618 C CA . SER A 1 80 ? -3.141 15.018 21.869 1.00 97.62 80 SER A CA 1
ATOM 619 C C . SER A 1 80 ? -2.254 15.568 22.988 1.00 97.62 80 SER A C 1
ATOM 621 O O . SER A 1 80 ? -2.498 15.301 24.165 1.00 97.62 80 SER A O 1
ATOM 623 N N . ILE A 1 81 ? -1.224 16.342 22.635 1.00 97.81 81 ILE A N 1
ATOM 624 C CA . ILE A 1 81 ? -0.339 16.991 23.609 1.00 97.81 81 ILE A CA 1
ATOM 625 C C . ILE A 1 81 ? -1.097 18.092 24.351 1.00 97.81 81 ILE A C 1
ATOM 627 O O . ILE A 1 81 ? -1.055 18.136 25.578 1.00 97.81 81 ILE A O 1
ATOM 631 N N . GLU A 1 82 ? -1.798 18.959 23.621 1.00 98.12 82 GLU A N 1
ATOM 632 C CA . GLU A 1 82 ? -2.495 20.118 24.189 1.00 98.12 82 GLU A CA 1
ATOM 633 C C . GLU A 1 82 ? -3.641 19.709 25.119 1.00 98.12 82 GLU A C 1
ATOM 635 O O . GLU A 1 82 ? -3.824 20.300 26.183 1.00 98.12 82 GLU A O 1
ATOM 640 N N . SER A 1 83 ? -4.390 18.670 24.749 1.00 97.50 83 SER A N 1
ATOM 641 C CA . SER A 1 83 ? -5.497 18.151 25.562 1.00 97.50 83 SER A CA 1
ATOM 642 C C . SER A 1 83 ? -5.056 17.204 26.683 1.00 97.50 83 SER A C 1
ATOM 644 O O . SER A 1 83 ? -5.845 16.916 27.586 1.00 97.50 83 SER A O 1
ATOM 646 N N . GLY A 1 84 ? -3.827 16.678 26.620 1.00 97.56 84 GLY A N 1
ATOM 647 C CA . GLY A 1 84 ? -3.351 15.608 27.498 1.00 97.56 84 GLY A CA 1
ATOM 648 C C . GLY A 1 84 ? -4.071 14.268 27.295 1.00 97.56 84 GLY A C 1
ATOM 649 O O . GLY A 1 84 ? -3.988 13.394 28.160 1.00 97.56 84 GLY A O 1
ATOM 650 N N . GLN A 1 85 ? -4.795 14.094 26.185 1.00 97.31 85 GLN A N 1
ATOM 651 C CA . GLN A 1 85 ? -5.552 12.884 25.862 1.00 97.31 85 GLN A CA 1
ATOM 652 C C . GLN A 1 85 ? -5.096 12.302 24.526 1.00 97.31 85 GLN A C 1
ATOM 654 O O . GLN A 1 85 ? -4.839 13.022 23.571 1.00 97.31 85 GLN A O 1
ATOM 659 N N . PHE A 1 86 ? -5.019 10.976 24.429 1.00 95.38 86 PHE A N 1
ATOM 660 C CA . PHE A 1 86 ? -4.639 10.323 23.179 1.00 95.38 86 PHE A CA 1
ATOM 661 C C . PHE A 1 86 ? -5.748 10.456 22.128 1.00 95.38 86 PHE A C 1
ATOM 663 O O . PHE A 1 86 ? -6.874 10.004 22.352 1.00 95.38 86 PHE A O 1
ATOM 670 N N . HIS A 1 87 ? -5.428 11.028 20.964 1.00 96.81 87 HIS A N 1
ATOM 671 C CA . HIS A 1 87 ? -6.399 11.158 19.885 1.00 96.81 87 HIS A CA 1
ATOM 672 C C . HIS A 1 87 ? -6.716 9.782 19.255 1.00 96.81 87 HIS A C 1
ATOM 674 O O . HIS A 1 87 ? -5.811 9.125 18.741 1.00 96.81 87 HIS A O 1
ATOM 680 N N . PRO A 1 88 ? -7.991 9.345 19.192 1.00 94.31 88 PRO A N 1
ATOM 681 C CA . PRO A 1 88 ? -8.366 7.979 18.790 1.00 94.31 88 PRO A CA 1
ATOM 682 C C . PRO A 1 88 ? -8.028 7.619 17.334 1.00 94.31 88 PRO A C 1
ATOM 684 O O . PRO A 1 88 ? -7.942 6.445 16.996 1.00 94.31 88 PRO A O 1
ATOM 687 N N . ASN A 1 89 ? -7.829 8.621 16.473 1.00 94.25 89 ASN A N 1
ATOM 688 C CA . ASN A 1 89 ? -7.414 8.419 15.077 1.00 94.25 89 ASN A CA 1
ATOM 689 C C . ASN A 1 89 ? -5.891 8.290 14.887 1.00 94.25 89 ASN A C 1
ATOM 691 O O . ASN A 1 89 ? -5.445 8.093 13.757 1.00 94.25 89 ASN A O 1
ATOM 695 N N . LEU A 1 90 ? -5.083 8.447 15.941 1.00 94.12 90 LEU A N 1
ATOM 696 C CA . LEU A 1 90 ? -3.652 8.171 15.853 1.00 94.12 90 LEU A CA 1
ATOM 697 C C . LEU A 1 90 ? -3.400 6.662 15.964 1.00 94.12 90 LEU A C 1
ATOM 699 O O . LEU A 1 90 ? -4.058 5.989 16.759 1.00 94.12 90 LEU A O 1
ATOM 703 N N . PRO A 1 91 ? -2.429 6.116 15.210 1.00 92.94 91 PRO A N 1
ATOM 704 C CA . PRO A 1 91 ? -2.007 4.737 15.402 1.00 92.94 91 PRO A CA 1
ATOM 705 C C . PRO A 1 91 ? -1.381 4.569 16.787 1.00 92.94 91 PRO A C 1
ATOM 707 O O . PRO A 1 91 ? -0.641 5.430 17.271 1.00 92.94 91 PRO A O 1
ATOM 710 N N . THR A 1 92 ? -1.646 3.435 17.422 1.00 94.44 92 THR A N 1
ATOM 711 C CA . THR A 1 92 ? -1.033 3.091 18.703 1.00 94.44 92 THR A CA 1
ATOM 712 C C . THR A 1 92 ? 0.375 2.523 18.507 1.00 94.44 92 THR A C 1
ATOM 714 O O . THR A 1 92 ? 0.772 2.087 17.419 1.00 94.44 92 THR A O 1
ATOM 717 N N . LEU A 1 93 ? 1.143 2.449 19.599 1.00 93.06 93 LEU A N 1
ATOM 718 C CA . LEU A 1 93 ? 2.426 1.742 19.592 1.00 93.06 93 LEU A CA 1
ATOM 719 C C . LEU A 1 93 ? 2.254 0.262 19.211 1.00 93.06 93 LEU A C 1
ATOM 721 O O . LEU A 1 93 ? 3.099 -0.300 18.516 1.00 93.06 93 LEU A O 1
ATOM 725 N N . ARG A 1 94 ? 1.145 -0.360 19.629 1.00 95.56 94 ARG A N 1
ATOM 726 C CA . ARG A 1 94 ? 0.836 -1.755 19.302 1.00 95.56 94 ARG A CA 1
ATOM 727 C C . ARG A 1 94 ? 0.648 -1.947 17.798 1.00 95.56 94 ARG A C 1
ATOM 729 O O . ARG A 1 94 ? 1.204 -2.894 17.249 1.00 95.56 94 ARG A O 1
ATOM 736 N N . ASP A 1 95 ? -0.061 -1.032 17.140 1.00 95.12 95 ASP A N 1
ATOM 737 C CA . ASP A 1 95 ? -0.254 -1.074 15.683 1.00 95.12 95 ASP A CA 1
ATOM 738 C C . ASP A 1 95 ? 1.091 -0.991 14.953 1.00 95.12 95 ASP A C 1
ATOM 740 O O . ASP A 1 95 ? 1.355 -1.745 14.015 1.00 95.12 95 ASP A O 1
ATOM 744 N N . SER A 1 96 ? 1.983 -0.129 15.447 1.00 94.12 96 SER A N 1
ATOM 745 C CA . SER A 1 96 ? 3.331 0.045 14.896 1.00 94.12 96 SER A CA 1
ATOM 746 C C . SER A 1 96 ? 4.196 -1.209 15.072 1.00 94.12 96 SER A C 1
ATOM 748 O O . SER A 1 96 ? 4.903 -1.609 14.146 1.00 94.12 96 SER A O 1
ATOM 750 N N . ALA A 1 97 ? 4.122 -1.858 16.238 1.00 96.50 97 ALA A N 1
ATOM 751 C CA . ALA A 1 97 ? 4.846 -3.096 16.514 1.00 96.50 97 ALA A CA 1
ATOM 752 C C . ALA A 1 97 ? 4.397 -4.239 15.588 1.00 96.50 97 ALA A C 1
ATOM 754 O O . ALA A 1 97 ? 5.242 -4.905 14.992 1.00 96.50 97 ALA A O 1
ATOM 755 N N . ILE A 1 98 ? 3.083 -4.412 15.403 1.00 93.81 98 ILE A N 1
ATOM 756 C CA . ILE A 1 98 ? 2.520 -5.435 14.508 1.00 93.81 98 ILE A CA 1
ATOM 757 C C . ILE A 1 98 ? 2.945 -5.173 13.058 1.00 93.81 98 ILE A C 1
ATOM 759 O O . ILE A 1 98 ? 3.434 -6.079 12.385 1.00 93.81 98 ILE A O 1
ATOM 763 N N . ALA A 1 99 ? 2.805 -3.935 12.571 1.00 92.50 99 ALA A N 1
ATOM 764 C CA . ALA A 1 99 ? 3.209 -3.583 11.209 1.00 92.50 99 ALA A CA 1
ATOM 765 C C . ALA A 1 99 ? 4.706 -3.852 10.964 1.00 92.50 99 ALA A C 1
ATOM 767 O O . ALA A 1 99 ? 5.077 -4.393 9.921 1.00 92.50 99 ALA A O 1
ATOM 768 N N . SER A 1 100 ? 5.556 -3.526 11.944 1.00 95.12 100 SER A N 1
ATOM 769 C CA . SER A 1 100 ? 6.997 -3.792 11.895 1.00 95.12 100 SER A CA 1
ATOM 770 C C . SER A 1 100 ? 7.311 -5.291 11.843 1.00 95.12 100 SER A C 1
ATOM 772 O O . SER A 1 100 ? 8.111 -5.723 11.015 1.00 95.12 100 SER A O 1
ATOM 774 N N . GLU A 1 101 ? 6.646 -6.108 12.665 1.00 95.12 101 GLU A N 1
ATOM 775 C CA . GLU A 1 101 ? 6.822 -7.566 12.668 1.00 95.12 101 GLU A CA 1
ATOM 776 C C . GLU A 1 101 ? 6.537 -8.177 11.286 1.00 95.12 101 GLU A C 1
ATOM 778 O O . GLU A 1 101 ? 7.324 -8.978 10.777 1.00 95.12 101 GLU A O 1
ATOM 783 N N . TYR A 1 1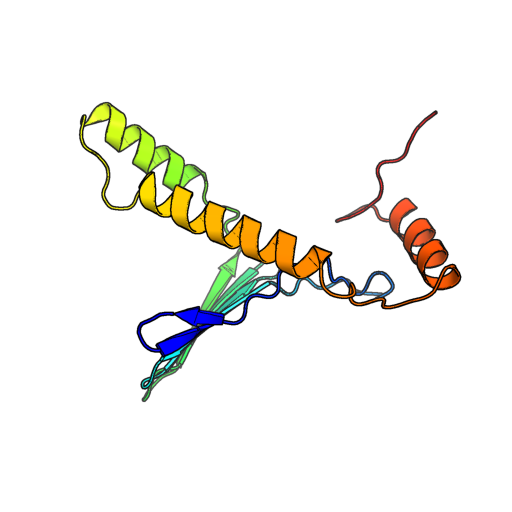02 ? 5.442 -7.772 10.637 1.00 91.00 102 TYR A N 1
ATOM 784 C CA . TYR A 1 102 ? 5.123 -8.243 9.287 1.00 91.00 102 TYR A CA 1
ATOM 785 C C . TYR A 1 102 ? 6.109 -7.735 8.235 1.00 91.00 102 TYR A C 1
ATOM 787 O O . TYR A 1 102 ? 6.489 -8.506 7.355 1.00 91.00 102 TYR A O 1
ATOM 795 N N . ALA A 1 103 ? 6.573 -6.486 8.337 1.00 91.88 103 ALA A N 1
ATOM 796 C CA . ALA A 1 103 ? 7.603 -5.967 7.440 1.00 91.88 103 ALA A CA 1
ATOM 797 C C . ALA A 1 103 ? 8.880 -6.824 7.497 1.00 91.88 103 ALA A C 1
ATOM 799 O O . ALA A 1 103 ? 9.426 -7.181 6.451 1.00 91.88 103 ALA A O 1
ATOM 800 N N . TRP A 1 104 ? 9.310 -7.230 8.696 1.00 93.94 104 TRP A N 1
ATOM 801 C CA . TRP A 1 104 ? 10.432 -8.156 8.863 1.00 93.94 104 TRP A CA 1
ATOM 802 C C . TRP A 1 104 ? 10.161 -9.524 8.240 1.00 93.94 104 TRP A C 1
ATOM 804 O O . TRP A 1 104 ? 10.989 -9.998 7.462 1.00 93.94 104 TRP A O 1
ATOM 814 N N . LYS A 1 105 ? 8.985 -1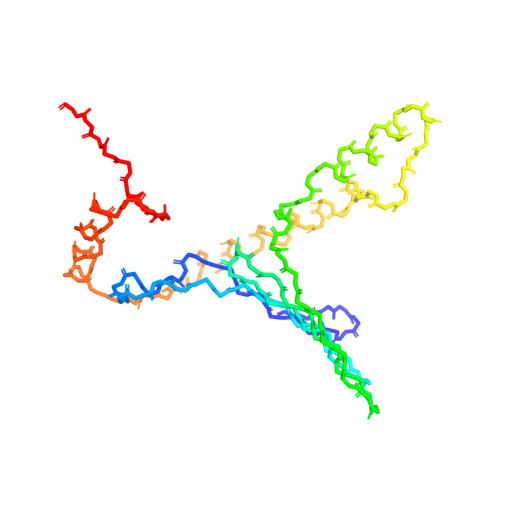0.117 8.483 1.00 91.44 105 LYS A N 1
ATOM 815 C CA . LYS A 1 105 ? 8.591 -11.394 7.860 1.00 91.44 105 LYS A CA 1
ATOM 816 C C . LYS A 1 105 ? 8.629 -11.326 6.332 1.00 91.44 105 LYS A C 1
ATOM 818 O O . LYS A 1 105 ? 9.089 -12.266 5.688 1.00 91.44 105 LYS A O 1
ATOM 823 N N . PHE A 1 106 ? 8.174 -10.221 5.738 1.00 88.38 106 PHE A N 1
ATOM 824 C CA . PHE A 1 106 ? 8.206 -10.032 4.285 1.00 88.38 106 PHE A CA 1
ATOM 825 C C . PHE A 1 106 ? 9.638 -9.902 3.756 1.00 88.38 106 PHE A C 1
ATOM 827 O O . PHE A 1 106 ? 9.964 -10.514 2.742 1.00 88.38 106 PHE A O 1
ATOM 834 N N . ILE A 1 107 ? 10.509 -9.165 4.454 1.00 87.88 107 ILE A N 1
ATOM 835 C CA . ILE A 1 107 ? 11.927 -9.030 4.086 1.00 87.88 107 ILE A CA 1
ATOM 836 C C . ILE A 1 107 ? 12.649 -10.378 4.171 1.00 87.88 107 ILE A C 1
ATOM 838 O O . ILE A 1 107 ? 13.399 -10.729 3.263 1.00 87.88 107 ILE A O 1
ATOM 842 N N . GLU A 1 108 ? 12.444 -11.137 5.246 1.00 91.00 108 GLU A N 1
ATOM 843 C CA . GLU A 1 108 ? 13.040 -12.466 5.407 1.00 91.00 108 GLU A CA 1
ATOM 844 C C . GLU A 1 108 ? 12.548 -13.434 4.334 1.00 91.00 108 GLU A C 1
ATOM 846 O O . GLU A 1 108 ? 13.351 -14.135 3.719 1.00 91.00 108 GLU A O 1
ATOM 851 N N . ASN A 1 109 ? 11.244 -13.432 4.045 1.00 88.81 109 ASN A N 1
ATOM 852 C CA . ASN A 1 109 ? 10.688 -14.242 2.972 1.00 88.81 109 ASN A CA 1
ATOM 853 C C . ASN A 1 109 ? 11.296 -13.865 1.610 1.00 88.81 109 ASN A C 1
ATOM 855 O O . ASN A 1 109 ? 11.753 -14.752 0.895 1.00 88.81 109 ASN A O 1
ATOM 859 N N . ALA A 1 110 ? 11.396 -12.574 1.285 1.00 84.94 110 ALA A N 1
ATOM 860 C CA . ALA A 1 110 ? 11.992 -12.110 0.032 1.00 84.94 110 ALA A CA 1
ATOM 861 C C . ALA A 1 110 ? 13.487 -12.451 -0.101 1.00 84.94 110 ALA A C 1
ATOM 863 O O . ALA A 1 110 ? 13.966 -12.639 -1.211 1.00 84.94 110 ALA A O 1
ATOM 864 N N . LYS A 1 111 ? 14.233 -12.530 1.011 1.00 85.50 111 LYS A N 1
ATOM 865 C CA . LYS A 1 111 ? 15.646 -12.951 1.015 1.00 85.50 111 LYS A CA 1
ATOM 866 C C . LYS A 1 111 ? 15.825 -14.450 0.788 1.00 85.50 111 LYS A C 1
ATOM 868 O O . LYS A 1 111 ? 16.809 -14.853 0.180 1.00 85.50 111 LYS A O 1
ATOM 873 N N . ASN A 1 112 ? 14.917 -15.256 1.335 1.00 89.56 112 ASN A N 1
ATOM 874 C CA . ASN A 1 112 ? 15.010 -16.717 1.312 1.00 89.56 112 ASN A CA 1
ATOM 875 C C . ASN A 1 112 ? 14.395 -17.346 0.055 1.00 89.56 112 ASN A C 1
ATOM 877 O O . ASN A 1 112 ? 14.538 -18.548 -0.153 1.00 89.56 112 ASN A O 1
ATOM 881 N N . ASN A 1 113 ? 13.695 -16.557 -0.757 1.00 85.81 113 ASN A N 1
ATOM 882 C CA . ASN A 1 113 ? 13.169 -16.974 -2.050 1.00 85.81 113 ASN A CA 1
ATOM 883 C C . ASN A 1 113 ? 13.959 -16.279 -3.160 1.00 85.81 113 ASN A C 1
ATOM 885 O O . ASN A 1 113 ? 14.474 -15.178 -2.957 1.00 85.81 113 ASN A O 1
ATOM 889 N N . ASP A 1 114 ? 14.046 -16.913 -4.329 1.00 74.81 114 ASP A N 1
ATOM 890 C CA . ASP A 1 114 ? 14.699 -16.298 -5.480 1.00 74.81 114 ASP A CA 1
ATOM 891 C C . ASP A 1 114 ? 14.058 -14.940 -5.773 1.00 74.81 114 ASP A C 1
ATOM 893 O O . ASP A 1 114 ? 12.837 -14.811 -5.919 1.00 74.81 114 ASP A O 1
ATOM 897 N N . LEU A 1 115 ? 14.898 -13.908 -5.865 1.00 69.19 115 LEU A N 1
ATOM 898 C CA . LEU A 1 115 ? 14.452 -12.616 -6.359 1.00 69.19 115 LEU A CA 1
ATOM 899 C C . LEU A 1 115 ? 13.916 -12.825 -7.780 1.00 69.19 115 LEU A C 1
ATOM 901 O O . LEU A 1 115 ? 14.543 -13.556 -8.550 1.00 69.19 115 LEU A O 1
ATOM 905 N N . PRO A 1 116 ? 12.808 -12.180 -8.177 1.00 66.12 116 PRO A N 1
ATOM 906 C CA . PRO A 1 116 ? 12.382 -12.213 -9.566 1.00 66.12 116 PRO A CA 1
ATOM 907 C C . PRO A 1 116 ? 13.476 -11.563 -10.426 1.00 66.12 116 PRO A C 1
ATOM 909 O O . PRO A 1 116 ? 13.571 -10.339 -10.526 1.00 66.12 116 PRO A O 1
ATOM 912 N N . VAL A 1 117 ? 14.349 -12.383 -11.016 1.00 63.00 117 VAL A N 1
ATOM 913 C CA . VAL A 1 117 ? 15.390 -11.926 -11.935 1.00 63.00 117 VAL A CA 1
ATOM 914 C C . VAL A 1 117 ? 14.709 -11.633 -13.261 1.00 63.00 117 VAL A C 1
ATOM 916 O O . VAL A 1 117 ? 14.305 -12.542 -13.982 1.00 63.00 117 VAL A O 1
ATOM 919 N N . ILE A 1 118 ? 14.564 -10.351 -13.585 1.00 70.19 118 ILE A N 1
ATOM 920 C CA . ILE A 1 118 ? 14.036 -9.920 -14.878 1.00 70.19 118 ILE A CA 1
ATOM 921 C C . ILE A 1 118 ? 15.104 -9.064 -15.554 1.00 70.19 118 ILE A C 1
ATOM 923 O O . ILE A 1 118 ? 15.317 -7.910 -15.188 1.00 70.19 118 ILE A O 1
ATOM 927 N N . GLY A 1 119 ? 15.777 -9.646 -16.545 1.00 78.00 119 GLY A N 1
ATOM 928 C CA . GLY A 1 119 ? 16.738 -8.959 -17.409 1.00 78.00 119 GLY A CA 1
ATOM 929 C C . GLY A 1 119 ? 18.143 -9.560 -17.384 1.00 78.00 119 GLY A C 1
ATOM 930 O O . GLY A 1 119 ? 18.427 -10.518 -16.670 1.00 78.00 119 GLY A O 1
ATOM 931 N N . ASN A 1 120 ? 19.026 -8.991 -18.201 1.00 88.75 120 ASN A N 1
ATOM 932 C CA . ASN A 1 120 ? 20.433 -9.369 -18.306 1.00 88.75 120 ASN A CA 1
ATOM 933 C C . ASN A 1 120 ? 21.339 -8.139 -18.086 1.00 88.75 120 ASN A C 1
ATOM 935 O O . ASN A 1 120 ? 20.856 -7.013 -17.937 1.00 88.75 120 ASN A O 1
ATOM 939 N N . ILE A 1 121 ? 22.660 -8.347 -18.061 1.00 90.69 121 ILE A N 1
ATOM 940 C CA . ILE A 1 121 ? 23.638 -7.267 -17.840 1.00 90.69 121 ILE A CA 1
ATOM 941 C C . ILE A 1 121 ? 23.537 -6.167 -18.903 1.00 90.69 121 ILE A C 1
ATOM 943 O O . ILE A 1 121 ? 23.662 -4.993 -18.569 1.00 90.69 121 ILE A O 1
ATOM 947 N N . GLN A 1 122 ? 23.247 -6.517 -20.156 1.00 93.31 122 GLN A N 1
ATOM 948 C CA . GLN A 1 122 ? 23.063 -5.526 -21.214 1.00 93.31 122 GLN A CA 1
ATOM 949 C C . GLN A 1 122 ? 21.875 -4.603 -20.906 1.00 93.31 122 GLN A C 1
ATOM 951 O O . GLN A 1 122 ? 22.023 -3.383 -20.922 1.00 93.31 122 GLN A O 1
ATOM 956 N N . THR A 1 123 ? 20.721 -5.167 -20.541 1.00 91.38 123 THR A N 1
ATOM 957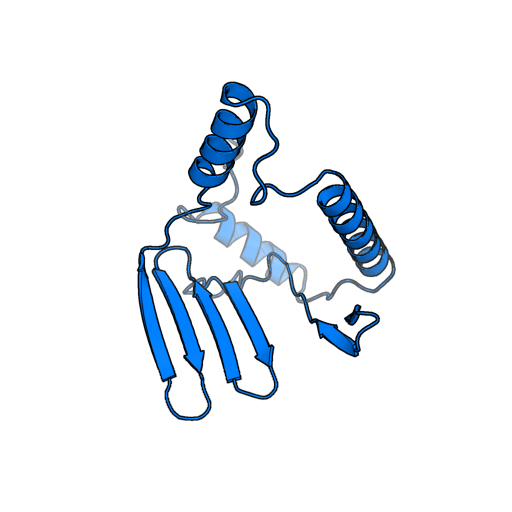 C CA . THR A 1 123 ? 19.543 -4.384 -20.140 1.00 91.38 123 THR A CA 1
ATOM 958 C C . THR A 1 123 ? 19.839 -3.511 -18.918 1.00 91.38 123 THR A C 1
ATOM 960 O O . THR A 1 123 ? 19.370 -2.378 -18.842 1.00 91.38 123 THR A O 1
ATOM 963 N N . LEU A 1 124 ? 20.640 -3.995 -17.963 1.00 89.50 124 LEU A N 1
ATOM 964 C CA . LEU A 1 124 ? 21.049 -3.195 -16.806 1.00 89.50 124 LEU A CA 1
ATOM 965 C C . LEU A 1 124 ? 21.867 -1.959 -17.214 1.00 89.50 124 LEU A C 1
ATOM 967 O O . LEU A 1 124 ? 21.629 -0.875 -16.676 1.00 89.50 124 LEU A O 1
ATOM 971 N N . GLU A 1 125 ? 22.797 -2.096 -18.158 1.00 91.62 125 GLU A N 1
ATOM 972 C CA . GLU A 1 125 ? 23.588 -0.965 -18.655 1.00 91.62 125 GLU A CA 1
ATOM 973 C C . GLU A 1 125 ? 22.728 0.051 -19.417 1.00 91.62 125 GLU A C 1
ATOM 975 O O . GLU A 1 125 ? 22.838 1.253 -19.172 1.00 91.62 125 GLU A O 1
ATOM 980 N N . GLU A 1 126 ? 21.785 -0.410 -20.243 1.00 91.75 126 GLU A N 1
ATOM 981 C CA . GLU A 1 126 ? 20.808 0.462 -20.914 1.00 91.75 126 GLU A CA 1
ATOM 982 C C . GLU A 1 126 ? 19.969 1.262 -19.901 1.00 91.75 126 GLU A C 1
ATOM 984 O O . GLU A 1 126 ? 19.756 2.469 -20.055 1.00 91.75 126 GLU A O 1
ATOM 989 N N . ILE A 1 127 ? 19.530 0.609 -18.818 1.00 89.19 127 ILE A N 1
ATOM 990 C CA . ILE A 1 127 ? 18.789 1.257 -17.730 1.00 89.19 127 ILE A CA 1
ATOM 991 C C . ILE A 1 127 ? 19.658 2.306 -17.032 1.00 89.19 127 ILE A C 1
ATOM 993 O O . ILE A 1 127 ? 19.184 3.413 -16.763 1.00 89.19 127 ILE A O 1
ATOM 997 N N . ARG A 1 128 ? 20.918 1.983 -16.722 1.00 88.06 128 ARG A N 1
ATOM 998 C CA . ARG A 1 128 ? 21.853 2.911 -16.069 1.00 88.06 128 ARG A CA 1
ATOM 999 C C . ARG A 1 128 ? 22.084 4.150 -16.922 1.00 88.06 128 ARG A C 1
ATOM 1001 O O . ARG A 1 128 ? 21.958 5.258 -16.402 1.00 88.06 128 ARG A O 1
ATOM 1008 N N . GLU A 1 129 ? 22.356 3.972 -18.210 1.00 89.69 129 GLU A N 1
ATOM 1009 C CA . GLU A 1 129 ? 22.612 5.079 -19.129 1.00 89.69 129 GLU A CA 1
ATOM 1010 C C . GLU A 1 129 ? 21.393 5.990 -19.268 1.00 89.69 129 GLU A C 1
ATOM 1012 O O . GLU A 1 129 ? 21.479 7.208 -19.094 1.00 89.69 129 GLU A O 1
ATOM 1017 N N . ARG A 1 130 ? 20.207 5.400 -19.445 1.00 86.56 130 ARG A N 1
ATOM 1018 C CA . ARG A 1 130 ? 18.970 6.175 -19.455 1.00 86.56 130 ARG A CA 1
ATOM 1019 C C . ARG A 1 130 ? 18.771 6.948 -18.150 1.00 86.56 130 ARG A C 1
ATOM 1021 O O . ARG A 1 130 ? 18.426 8.126 -18.181 1.00 86.56 130 ARG A O 1
ATOM 1028 N N . ARG A 1 131 ? 18.982 6.320 -16.990 1.00 85.62 131 ARG A N 1
ATOM 1029 C CA . ARG A 1 131 ? 18.768 6.981 -15.692 1.00 85.62 131 ARG A CA 1
ATOM 1030 C C . ARG A 1 131 ? 19.764 8.103 -15.401 1.00 85.62 131 ARG A C 1
ATOM 1032 O O . ARG A 1 131 ? 19.411 8.984 -14.622 1.00 85.62 131 ARG A O 1
ATOM 1039 N N . ARG A 1 132 ? 20.949 8.119 -16.022 1.00 85.50 132 ARG A N 1
ATOM 1040 C CA . ARG A 1 132 ? 21.890 9.255 -15.947 1.00 85.50 132 ARG A CA 1
ATOM 1041 C C . ARG A 1 132 ? 21.365 10.509 -16.639 1.00 85.50 132 ARG A C 1
ATOM 1043 O O . ARG A 1 132 ? 21.757 11.605 -16.269 1.00 85.50 132 ARG A O 1
ATOM 1050 N N . THR A 1 133 ? 20.508 10.363 -17.647 1.00 79.81 133 THR A N 1
ATOM 1051 C CA . THR A 1 133 ? 20.022 11.492 -18.460 1.00 79.81 133 THR A CA 1
ATOM 1052 C C . THR A 1 133 ? 18.602 11.936 -18.092 1.00 79.81 133 THR A C 1
ATOM 1054 O O . THR A 1 133 ? 18.122 12.964 -18.576 1.00 79.81 133 THR A O 1
ATOM 1057 N N . LEU A 1 134 ? 17.923 11.201 -17.202 1.00 75.44 134 LEU A N 1
ATOM 1058 C CA . LEU A 1 134 ? 16.593 11.554 -16.706 1.00 75.44 134 LEU A CA 1
ATOM 1059 C C . LEU A 1 134 ? 16.646 12.763 -15.762 1.00 75.44 134 LEU A C 1
ATOM 1061 O O . LEU A 1 134 ? 17.255 12.714 -14.699 1.00 75.44 134 LEU A O 1
ATOM 1065 N N . LYS A 1 135 ? 15.917 13.825 -16.124 1.00 65.75 135 LYS A N 1
ATOM 1066 C CA . LYS A 1 135 ? 15.775 15.051 -15.315 1.00 65.75 135 LYS A CA 1
ATOM 1067 C C . LYS A 1 135 ? 14.623 15.009 -14.303 1.00 65.75 135 LYS A C 1
ATOM 1069 O O . LYS A 1 135 ? 14.602 15.813 -13.382 1.00 65.75 135 LYS A O 1
ATOM 1074 N N . ASN A 1 136 ? 13.667 14.095 -14.479 1.00 60.78 136 ASN A N 1
ATOM 1075 C CA . ASN A 1 136 ? 12.470 13.967 -13.645 1.00 60.78 136 ASN A CA 1
ATOM 1076 C C . ASN A 1 136 ? 12.332 12.527 -13.128 1.00 60.78 136 ASN A C 1
ATOM 1078 O O . ASN A 1 136 ? 12.577 11.580 -13.875 1.00 60.78 136 ASN A O 1
ATOM 1082 N N . GLY A 1 137 ? 11.886 12.360 -11.878 1.00 63.94 137 GLY A N 1
ATOM 1083 C CA . GLY A 1 137 ? 11.656 11.045 -11.266 1.00 63.94 137 GLY A CA 1
ATOM 1084 C C . GLY A 1 137 ? 12.926 10.409 -10.687 1.00 63.94 137 GLY A C 1
ATOM 1085 O O . GLY A 1 137 ? 13.702 11.073 -10.008 1.00 63.94 137 GLY A O 1
ATOM 1086 N N . TYR A 1 138 ? 13.135 9.113 -10.938 1.00 64.44 138 TYR A N 1
ATOM 1087 C CA . TYR A 1 138 ? 14.202 8.287 -10.342 1.00 64.44 138 TYR A CA 1
ATOM 1088 C C . TYR A 1 138 ? 15.581 8.423 -11.029 1.00 64.44 138 TYR A C 1
ATOM 1090 O O . TYR A 1 138 ? 16.314 7.431 -11.145 1.00 64.44 138 TYR A O 1
ATOM 1098 N N . GLY A 1 139 ? 15.930 9.618 -11.519 1.00 63.28 139 GLY A N 1
ATOM 1099 C CA . GLY A 1 139 ? 17.251 9.892 -12.101 1.00 63.28 139 GLY A CA 1
ATOM 1100 C C . GLY A 1 139 ? 18.382 9.543 -11.127 1.00 63.28 139 GLY A C 1
ATOM 1101 O O . GLY A 1 139 ? 18.203 9.607 -9.909 1.00 63.28 139 GLY A O 1
ATOM 1102 N N . LEU A 1 140 ? 19.530 9.104 -11.645 1.00 66.25 140 LEU A N 1
ATOM 1103 C CA . LEU A 1 140 ? 20.711 8.899 -10.802 1.00 66.25 140 LEU A CA 1
ATOM 1104 C C . LEU A 1 140 ? 21.315 10.264 -10.470 1.00 66.25 140 LEU A C 1
ATOM 1106 O O . LEU A 1 140 ? 21.449 11.109 -11.353 1.00 66.25 140 LEU A O 1
ATOM 1110 N N . LEU A 1 141 ? 21.682 10.479 -9.204 1.00 62.69 141 LEU A N 1
ATOM 1111 C CA . LEU A 1 141 ? 22.446 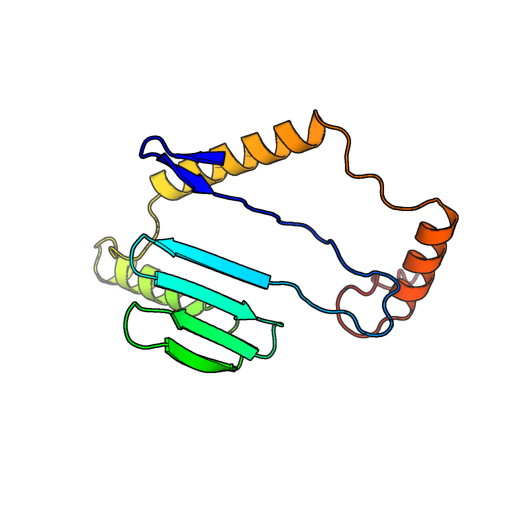11.663 -8.818 1.00 62.69 141 LEU A CA 1
ATOM 1112 C C . LEU A 1 141 ? 23.738 11.686 -9.641 1.00 62.69 141 LEU A C 1
ATOM 1114 O O . LEU A 1 141 ? 24.467 10.693 -9.679 1.00 62.69 141 LEU A O 1
ATOM 1118 N N . HIS A 1 142 ? 24.011 12.803 -10.314 1.00 59.91 142 HIS A N 1
ATOM 1119 C CA . HIS A 1 142 ? 25.287 12.990 -10.990 1.00 59.91 142 HIS A CA 1
ATOM 1120 C C . HIS A 1 142 ? 26.386 13.010 -9.924 1.00 59.91 142 HIS A C 1
ATOM 1122 O O . HIS A 1 142 ? 26.470 13.945 -9.127 1.00 59.91 142 HIS A O 1
ATOM 1128 N N . HIS A 1 143 ? 27.218 11.970 -9.888 1.00 55.75 143 HIS A N 1
ATOM 1129 C CA . HIS A 1 143 ? 28.486 12.044 -9.180 1.00 55.75 143 HIS A CA 1
ATOM 1130 C C . HIS A 1 143 ? 29.396 12.981 -9.973 1.00 55.75 143 HIS A C 1
ATOM 1132 O O . HIS A 1 143 ? 30.043 12.562 -10.929 1.00 55.75 143 HIS A O 1
ATOM 1138 N N . ASN A 1 144 ? 29.402 14.257 -9.596 1.00 49.88 144 ASN A N 1
ATOM 1139 C CA . ASN A 1 144 ? 30.487 15.156 -9.954 1.00 49.88 144 ASN A CA 1
ATOM 1140 C C . ASN A 1 144 ? 31.691 14.738 -9.100 1.00 49.88 144 ASN A C 1
ATOM 1142 O O . ASN A 1 144 ? 31.709 15.016 -7.900 1.00 49.88 144 ASN A O 1
ATOM 1146 N N . TYR A 1 145 ? 32.628 14.008 -9.703 1.00 42.25 145 TYR A N 1
ATOM 1147 C CA . TYR A 1 145 ? 34.000 13.899 -9.210 1.00 42.25 145 TYR A CA 1
ATOM 1148 C C . TYR A 1 145 ? 34.853 14.953 -9.907 1.00 42.25 145 TYR A C 1
ATOM 1150 O O . TYR A 1 145 ? 34.642 15.144 -11.128 1.00 42.25 145 TYR A O 1
#

Organism: NCBI:txid433724